Protein AF-A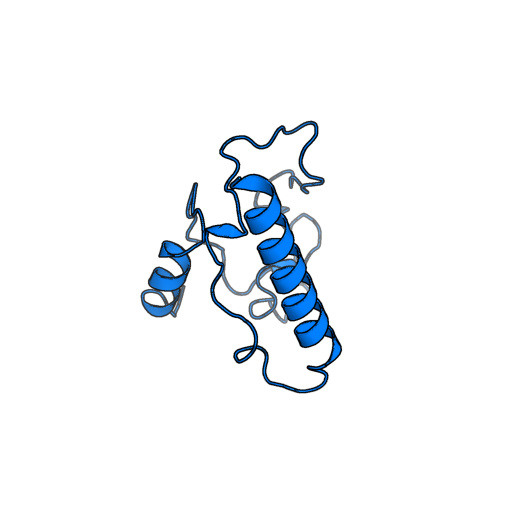0A0F8VC03-F1 (afdb_monomer)

Structure (mmCIF, N/CA/C/O backbone):
data_AF-A0A0F8VC03-F1
#
_entry.id   AF-A0A0F8VC03-F1
#
loop_
_atom_site.group_PDB
_atom_site.id
_atom_site.type_symbol
_atom_site.label_atom_id
_atom_site.label_alt_id
_atom_site.label_comp_id
_atom_site.label_asym_id
_atom_site.label_entity_id
_atom_site.label_seq_id
_atom_site.pdbx_PDB_ins_code
_atom_site.Cartn_x
_atom_site.Cartn_y
_atom_site.Cartn_z
_atom_site.occupancy
_atom_site.B_iso_or_equiv
_atom_site.auth_seq_id
_atom_site.auth_comp_id
_atom_site.auth_asym_id
_atom_site.auth_atom_id
_atom_site.pdbx_PDB_model_num
ATOM 1 N N . MET A 1 1 ? -21.496 17.565 31.685 1.00 51.84 1 MET A N 1
ATOM 2 C CA . MET A 1 1 ? -20.200 17.268 32.349 1.00 51.84 1 MET A CA 1
ATOM 3 C C . MET A 1 1 ? -19.278 16.286 31.583 1.00 51.84 1 MET A C 1
ATOM 5 O O . MET A 1 1 ? -18.378 15.725 32.186 1.00 51.84 1 MET A O 1
ATOM 9 N N . GLY A 1 2 ? -19.423 16.056 30.264 1.00 54.19 2 GLY A N 1
ATOM 10 C CA . GLY A 1 2 ? -18.716 14.943 29.581 1.00 54.19 2 GLY A CA 1
ATOM 11 C C . GLY A 1 2 ? -17.469 15.281 28.742 1.00 54.19 2 GLY A C 1
ATOM 12 O O . GLY A 1 2 ? -16.708 14.381 28.394 1.00 54.19 2 GLY A O 1
ATOM 13 N N . ALA A 1 3 ? -17.247 16.547 28.374 1.00 55.97 3 ALA A N 1
ATOM 14 C CA . ALA A 1 3 ? -16.196 16.919 27.416 1.00 55.97 3 ALA A CA 1
ATOM 15 C C . ALA A 1 3 ? -14.791 17.006 28.045 1.00 55.97 3 ALA A C 1
ATOM 17 O O . ALA A 1 3 ? -13.822 16.537 27.447 1.00 55.97 3 ALA A O 1
ATOM 18 N N . ALA A 1 4 ? -14.685 17.529 29.272 1.00 65.00 4 ALA A N 1
ATOM 19 C CA . ALA A 1 4 ? -13.414 17.670 29.989 1.00 65.00 4 ALA A CA 1
ATOM 20 C C . ALA A 1 4 ? -12.769 16.306 30.301 1.00 65.00 4 ALA A C 1
ATOM 22 O O . ALA A 1 4 ? -11.593 16.093 30.013 1.00 65.00 4 ALA A O 1
ATOM 23 N N . ALA A 1 5 ? -13.570 15.338 30.760 1.00 65.44 5 ALA A N 1
ATOM 24 C CA . ALA A 1 5 ? -13.110 13.979 31.047 1.00 65.44 5 ALA A CA 1
ATOM 25 C C . ALA A 1 5 ? -12.589 13.244 29.795 1.00 65.44 5 ALA A C 1
ATOM 27 O O . ALA A 1 5 ? -11.620 12.490 29.867 1.00 65.44 5 ALA A O 1
ATOM 28 N N . LYS A 1 6 ? -13.189 13.485 28.617 1.00 63.41 6 LYS A N 1
ATOM 29 C CA . LYS A 1 6 ? -12.718 12.905 27.345 1.00 63.41 6 LYS A CA 1
ATOM 30 C C . LYS A 1 6 ? -11.379 13.495 26.890 1.00 63.41 6 LYS A C 1
ATOM 32 O O . LYS A 1 6 ? -10.590 12.770 26.284 1.00 63.41 6 LYS A O 1
ATOM 37 N N . ARG A 1 7 ? -11.125 14.781 27.168 1.00 68.06 7 ARG A N 1
ATOM 38 C CA . ARG A 1 7 ? -9.873 15.470 26.817 1.00 68.06 7 ARG A CA 1
ATOM 39 C C . ARG A 1 7 ? -8.704 14.980 27.675 1.00 68.06 7 ARG A C 1
ATOM 41 O O . ARG A 1 7 ? -7.705 14.553 27.102 1.00 68.06 7 ARG A O 1
ATOM 48 N N . ALA A 1 8 ? -8.886 14.910 28.995 1.00 73.50 8 ALA A N 1
ATOM 49 C CA . ALA A 1 8 ? -7.877 14.397 29.929 1.00 73.50 8 ALA A CA 1
ATOM 50 C C . ALA A 1 8 ? -7.436 12.965 29.566 1.00 73.50 8 ALA A C 1
ATOM 52 O O . ALA A 1 8 ? -6.255 12.688 29.378 1.00 73.50 8 ALA A O 1
ATOM 53 N N . LYS A 1 9 ? -8.404 12.080 29.289 1.00 72.31 9 LYS A N 1
ATOM 54 C CA . LYS A 1 9 ? -8.148 10.680 28.904 1.00 72.31 9 LYS A CA 1
ATOM 55 C C . LYS A 1 9 ? -7.415 10.522 27.561 1.00 72.31 9 LYS A C 1
ATOM 57 O O . LYS A 1 9 ? -6.941 9.430 27.251 1.00 72.31 9 LYS A O 1
ATOM 62 N N . ARG A 1 10 ? -7.390 11.561 26.712 1.00 67.62 10 ARG A N 1
ATOM 63 C CA . ARG A 1 10 ? -6.655 11.589 25.432 1.00 67.62 10 ARG A CA 1
ATOM 64 C C . ARG A 1 10 ? -5.234 12.123 25.616 1.00 67.62 10 ARG A C 1
ATOM 66 O O . ARG A 1 10 ? -4.330 11.616 24.958 1.00 67.62 10 ARG A O 1
ATOM 73 N N . GLU A 1 11 ? -5.046 13.108 26.489 1.00 75.62 11 GLU A N 1
ATOM 74 C CA . GLU A 1 11 ? -3.721 13.603 26.890 1.00 75.62 11 GLU A CA 1
ATOM 75 C C . GLU A 1 11 ? -2.921 12.521 27.614 1.00 75.62 11 GLU A C 1
ATOM 77 O O . GLU A 1 11 ? -1.794 12.248 27.208 1.00 75.62 11 GLU A O 1
ATOM 82 N N . GLU A 1 12 ? -3.532 11.807 28.563 1.00 78.19 12 GLU A N 1
ATOM 83 C CA . GLU A 1 12 ? -2.894 10.674 29.250 1.00 78.19 12 GLU A CA 1
ATOM 84 C C . GLU A 1 12 ? -2.429 9.586 28.275 1.00 78.19 12 GLU A C 1
ATOM 86 O O . GLU A 1 12 ? -1.327 9.058 28.398 1.00 78.19 12 GLU A O 1
ATOM 91 N N . PHE A 1 13 ? -3.250 9.245 27.276 1.00 71.19 13 PHE A N 1
ATOM 92 C CA . PHE A 1 13 ? -2.859 8.261 26.267 1.00 71.19 13 PHE A CA 1
ATOM 93 C C . PHE A 1 13 ? -1.706 8.762 25.400 1.00 71.19 13 PHE A C 1
ATOM 95 O O . PHE A 1 13 ? -0.773 8.011 25.138 1.00 71.19 13 PHE A O 1
ATOM 102 N N . ARG A 1 14 ? -1.738 10.033 24.983 1.00 71.25 14 ARG A N 1
ATOM 103 C CA . ARG A 1 14 ? -0.664 10.628 24.180 1.00 71.25 14 ARG A CA 1
ATOM 104 C C . ARG A 1 14 ? 0.654 10.669 24.956 1.00 71.25 14 ARG A C 1
ATOM 106 O O . ARG A 1 14 ? 1.691 10.374 24.375 1.00 71.25 14 ARG A O 1
ATOM 113 N N . GLN A 1 15 ? 0.603 10.973 26.253 1.00 76.25 15 GLN A N 1
ATOM 114 C CA . GLN A 1 15 ? 1.763 10.925 27.145 1.00 76.25 15 GLN A CA 1
ATOM 115 C C . GLN A 1 15 ? 2.279 9.496 27.331 1.00 76.25 15 GLN A C 1
ATOM 117 O O . GLN A 1 15 ? 3.484 9.285 27.266 1.00 76.25 15 GLN A O 1
ATOM 122 N N . LYS A 1 16 ? 1.390 8.505 27.497 1.00 72.38 16 LYS A N 1
ATOM 123 C CA . LYS A 1 16 ? 1.782 7.088 27.570 1.00 72.38 16 LYS A CA 1
ATOM 124 C C . LYS A 1 16 ? 2.463 6.612 26.291 1.00 72.38 16 LYS A C 1
ATOM 126 O O . LYS A 1 16 ? 3.505 5.981 26.384 1.00 72.38 16 LYS A O 1
ATOM 131 N N . VAL A 1 17 ? 1.908 6.937 25.121 1.00 65.88 17 VAL A N 1
ATOM 132 C CA . VAL A 1 17 ? 2.522 6.592 23.830 1.00 65.88 17 VAL A CA 1
ATOM 133 C C . VAL A 1 17 ? 3.881 7.269 23.695 1.00 65.88 17 VAL A C 1
ATOM 135 O O . VAL A 1 17 ? 4.854 6.576 23.449 1.00 65.88 17 VAL A O 1
ATOM 138 N N . ALA A 1 18 ? 3.971 8.581 23.942 1.00 67.56 18 ALA A N 1
ATOM 139 C CA . ALA A 1 18 ? 5.240 9.304 23.870 1.00 67.56 18 ALA A CA 1
ATOM 140 C C . ALA A 1 18 ? 6.293 8.697 24.806 1.00 67.56 18 ALA A C 1
ATOM 142 O O . ALA A 1 18 ? 7.411 8.458 24.379 1.00 67.56 18 ALA A O 1
ATOM 143 N N . LYS A 1 19 ? 5.923 8.372 26.048 1.00 66.12 19 LYS A N 1
ATOM 144 C CA . LYS A 1 19 ? 6.827 7.760 27.027 1.00 66.12 19 LYS A CA 1
ATOM 145 C C . LYS A 1 19 ? 7.329 6.381 26.578 1.00 66.12 19 LYS A C 1
ATOM 147 O O . LYS A 1 19 ? 8.518 6.111 26.672 1.00 66.12 19 LYS A O 1
ATOM 152 N N . VAL A 1 20 ? 6.446 5.552 26.017 1.00 62.19 20 VAL A N 1
ATOM 153 C CA . VAL A 1 20 ? 6.804 4.236 25.461 1.00 62.19 20 VAL A CA 1
ATOM 154 C C . VAL A 1 20 ? 7.750 4.367 24.261 1.00 62.19 20 VAL A C 1
ATOM 156 O O . VAL A 1 20 ? 8.699 3.592 24.160 1.00 62.19 20 VAL A O 1
ATOM 159 N N . THR A 1 21 ? 7.546 5.358 23.389 1.00 56.53 21 THR A N 1
ATOM 160 C CA . THR A 1 21 ? 8.430 5.617 22.240 1.00 56.53 21 THR A CA 1
ATOM 161 C C . THR A 1 21 ? 9.818 6.106 22.667 1.00 56.53 21 THR A C 1
ATOM 163 O O . THR A 1 21 ? 10.797 5.772 22.010 1.00 56.53 21 THR A O 1
ATOM 166 N N . THR A 1 22 ? 9.923 6.875 23.757 1.00 55.50 22 THR A N 1
ATOM 167 C CA . THR A 1 22 ? 11.209 7.410 24.244 1.00 55.50 22 THR A CA 1
ATOM 168 C C . THR A 1 22 ? 12.001 6.409 25.096 1.00 55.50 22 THR A C 1
ATOM 170 O O . THR A 1 22 ? 13.223 6.489 25.135 1.00 55.50 22 THR A O 1
ATOM 173 N N . GLU A 1 23 ? 11.332 5.477 25.786 1.00 53.69 23 GLU A N 1
ATOM 174 C CA . GLU A 1 23 ? 11.974 4.524 26.714 1.00 53.69 23 GLU A CA 1
ATOM 175 C C . GLU A 1 23 ? 12.328 3.167 26.065 1.00 53.69 23 GLU A C 1
ATOM 177 O O . GLU A 1 23 ? 13.149 2.427 26.603 1.00 53.69 23 GLU A O 1
ATOM 182 N N . SER A 1 24 ? 11.771 2.839 24.892 1.00 49.53 24 SER A N 1
ATOM 183 C CA . SER A 1 24 ? 12.013 1.560 24.197 1.00 49.53 24 SER A CA 1
ATOM 184 C C . SER A 1 24 ? 13.190 1.660 23.217 1.00 49.53 24 SER A C 1
ATOM 186 O O . SER A 1 24 ? 13.010 1.569 22.005 1.00 49.53 24 SER A O 1
ATOM 188 N N . GLY A 1 25 ? 14.395 1.888 23.743 1.00 48.09 25 GLY A N 1
ATOM 189 C CA . GLY A 1 25 ? 15.630 1.949 22.950 1.00 48.09 25 GLY A CA 1
ATOM 190 C C . GLY A 1 25 ? 16.054 0.612 22.331 1.00 48.09 25 GLY A C 1
ATOM 191 O O . GLY A 1 25 ? 16.690 0.613 21.288 1.00 48.09 25 GLY A O 1
ATOM 192 N N . GLU A 1 26 ? 15.669 -0.528 22.904 1.00 44.84 26 GLU A N 1
ATOM 193 C CA . GLU A 1 26 ? 16.054 -1.862 22.422 1.00 44.84 26 GLU A CA 1
ATOM 194 C C . GLU A 1 26 ? 14.950 -2.870 22.778 1.00 44.84 26 GLU A C 1
ATOM 196 O O . GLU A 1 26 ? 14.823 -3.319 23.914 1.00 44.84 26 GLU A O 1
ATOM 201 N N . GLY A 1 27 ? 14.092 -3.204 21.815 1.00 38.06 27 GLY A N 1
ATOM 202 C CA . GLY A 1 27 ? 13.011 -4.169 22.007 1.00 38.06 27 GLY A CA 1
ATOM 203 C C . GLY A 1 27 ? 12.324 -4.464 20.684 1.00 38.06 27 GLY A C 1
ATOM 204 O O . GLY A 1 27 ? 11.918 -3.550 19.973 1.00 38.06 27 GLY A O 1
ATOM 205 N N . SER A 1 28 ? 12.243 -5.742 20.326 1.00 39.19 28 SER A N 1
ATOM 206 C CA . SER A 1 28 ? 11.697 -6.249 19.066 1.00 39.19 28 SER A CA 1
ATOM 207 C C . SER A 1 28 ? 10.389 -5.538 18.662 1.00 39.19 28 SER A C 1
ATOM 209 O O . SER A 1 28 ? 9.468 -5.450 19.474 1.00 39.19 28 SER A O 1
ATOM 211 N N . PRO A 1 29 ? 10.250 -5.073 17.403 1.00 45.19 29 PRO A N 1
ATOM 212 C CA . PRO A 1 29 ? 9.187 -4.147 16.982 1.00 45.19 29 PRO A CA 1
ATOM 213 C C . PRO A 1 29 ? 7.755 -4.689 17.149 1.00 45.19 29 PRO A C 1
ATOM 215 O O . PRO A 1 29 ? 6.791 -3.930 17.093 1.00 45.19 29 PRO A O 1
ATOM 218 N N . ALA A 1 30 ? 7.599 -5.992 17.392 1.00 46.53 30 ALA A N 1
ATOM 219 C CA . ALA A 1 30 ? 6.313 -6.645 17.599 1.00 46.53 30 ALA A CA 1
ATOM 220 C C . ALA A 1 30 ? 5.690 -6.400 18.989 1.00 46.53 30 ALA A C 1
ATOM 222 O O . ALA A 1 30 ? 4.472 -6.493 19.120 1.00 46.53 30 ALA A O 1
ATOM 223 N N . THR A 1 31 ? 6.471 -6.088 20.032 1.00 44.53 31 THR A N 1
ATOM 224 C CA . THR A 1 31 ? 5.939 -6.001 21.412 1.00 44.53 31 THR A CA 1
ATOM 225 C C . THR A 1 31 ? 5.298 -4.651 21.747 1.00 44.53 31 THR A C 1
ATOM 227 O O . THR A 1 31 ? 4.515 -4.566 22.694 1.00 44.53 31 THR A O 1
ATOM 230 N N . VAL A 1 32 ? 5.560 -3.605 20.954 1.00 50.41 32 VAL A N 1
ATOM 231 C CA . VAL A 1 32 ? 5.075 -2.234 21.212 1.00 50.41 32 VAL A CA 1
ATOM 232 C C . VAL A 1 32 ? 3.962 -1.793 20.246 1.00 50.41 32 VAL A C 1
ATOM 234 O O . VAL A 1 32 ? 3.213 -0.858 20.542 1.00 50.41 32 VAL A O 1
ATOM 237 N N . LEU A 1 33 ? 3.775 -2.486 19.120 1.00 51.62 33 LEU A N 1
ATOM 238 C CA . LEU A 1 33 ? 2.715 -2.183 18.155 1.00 51.62 33 LEU A CA 1
ATOM 239 C C . LEU A 1 33 ? 1.361 -2.721 18.644 1.00 51.62 33 LEU A C 1
ATOM 241 O O . LEU A 1 33 ? 0.870 -3.756 18.200 1.00 51.62 33 LEU A O 1
ATOM 245 N N . GLN A 1 34 ? 0.735 -2.004 19.582 1.00 62.06 34 GLN A N 1
ATOM 246 C CA . GLN A 1 34 ? -0.664 -2.255 19.933 1.00 62.06 34 GLN A CA 1
ATOM 247 C C . GLN A 1 34 ? -1.569 -2.005 18.723 1.00 62.06 34 GLN A C 1
ATOM 249 O O . GLN A 1 34 ? -1.365 -1.060 17.958 1.00 62.06 34 GLN A O 1
ATOM 254 N N . LEU A 1 35 ? -2.615 -2.824 18.595 1.00 63.47 35 LEU A N 1
ATOM 255 C CA . LEU A 1 35 ? -3.606 -2.684 17.531 1.00 63.47 35 LEU A CA 1
ATOM 256 C C . LEU A 1 35 ? -4.202 -1.260 17.513 1.00 63.47 35 LEU A C 1
ATOM 258 O O . LEU A 1 35 ? -4.513 -0.708 18.579 1.00 63.47 35 LEU A O 1
ATOM 262 N N . PRO A 1 36 ? -4.414 -0.668 16.322 1.00 64.69 36 PRO A N 1
ATOM 263 C CA . PRO A 1 36 ? -5.029 0.645 16.185 1.00 64.69 36 PRO A CA 1
ATOM 264 C C . PRO A 1 36 ? -6.370 0.719 16.926 1.00 64.69 36 PRO A C 1
ATOM 266 O O . PRO A 1 36 ? -7.310 -0.023 16.643 1.00 64.69 36 PRO A O 1
ATOM 269 N N . GLN A 1 37 ? -6.492 1.635 17.888 1.00 69.44 37 GLN A N 1
ATOM 270 C CA . GLN A 1 37 ? -7.736 1.789 18.639 1.00 69.44 37 GLN A CA 1
ATOM 271 C C . GLN A 1 37 ? -8.678 2.771 17.936 1.00 69.44 37 GLN A C 1
ATOM 273 O O . GLN A 1 37 ? -8.371 3.960 17.798 1.00 69.44 37 GLN A O 1
ATOM 278 N N . LYS A 1 38 ? -9.894 2.308 17.619 1.00 68.25 38 LYS A N 1
ATOM 279 C CA . LYS A 1 38 ? -10.975 3.086 16.978 1.00 68.25 38 LYS A CA 1
ATOM 280 C C . LYS A 1 38 ? -11.228 4.463 17.609 1.00 68.25 38 LYS A C 1
ATOM 282 O O . LYS A 1 38 ? -11.603 5.406 16.924 1.00 68.25 38 LYS A O 1
ATOM 287 N N . ARG A 1 39 ? -11.015 4.614 18.922 1.00 72.25 39 ARG A N 1
ATOM 288 C CA . ARG A 1 39 ? -11.226 5.887 19.637 1.00 72.25 39 ARG A CA 1
ATOM 289 C C . ARG A 1 39 ? -10.216 6.985 19.287 1.00 72.25 39 ARG A C 1
ATOM 291 O O . ARG A 1 39 ? -10.520 8.158 19.505 1.00 72.25 39 ARG A O 1
ATOM 298 N N . TYR A 1 40 ? -9.025 6.624 18.810 1.00 67.38 40 TYR A N 1
ATOM 299 C CA . TYR A 1 40 ? -7.963 7.584 18.490 1.00 67.38 40 TYR A CA 1
ATOM 300 C C . TYR A 1 40 ? -7.871 7.905 17.008 1.00 67.38 40 TYR A C 1
ATOM 302 O O . TYR A 1 40 ? -7.214 8.878 16.647 1.00 67.38 40 TYR A O 1
ATOM 310 N N . TYR A 1 41 ? -8.562 7.138 16.175 1.00 67.75 41 TYR A N 1
ATOM 311 C CA . TYR A 1 41 ? -8.397 7.191 14.740 1.00 67.75 41 TYR A CA 1
ATOM 312 C C . TYR A 1 41 ? -9.773 7.396 14.105 1.00 67.75 41 TYR A C 1
ATOM 314 O O . TYR A 1 41 ? -10.675 6.572 14.237 1.00 67.75 41 TYR A O 1
ATOM 322 N N . ARG A 1 42 ? -9.976 8.568 13.498 1.00 66.94 42 ARG A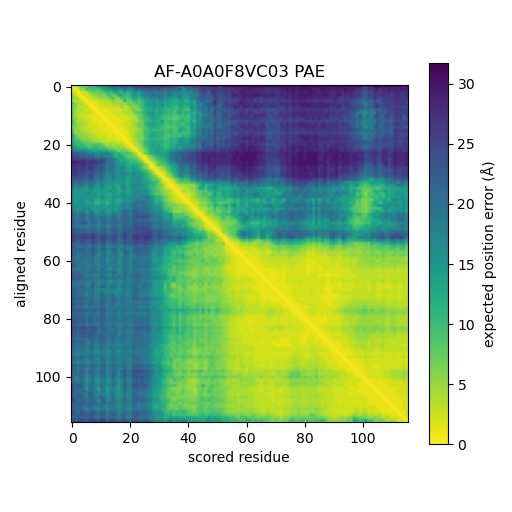 N 1
ATOM 323 C CA . ARG A 1 42 ? -11.214 8.898 12.785 1.00 66.94 42 ARG A CA 1
ATOM 324 C C . ARG A 1 42 ? -10.963 8.696 11.308 1.00 66.94 42 ARG A C 1
ATOM 326 O O . ARG A 1 42 ? -10.177 9.430 10.722 1.00 66.94 42 ARG A O 1
ATOM 333 N N . GLN A 1 43 ? -11.655 7.730 10.726 1.00 63.41 43 GLN A N 1
ATOM 334 C CA . GLN A 1 43 ? -11.691 7.591 9.279 1.00 63.41 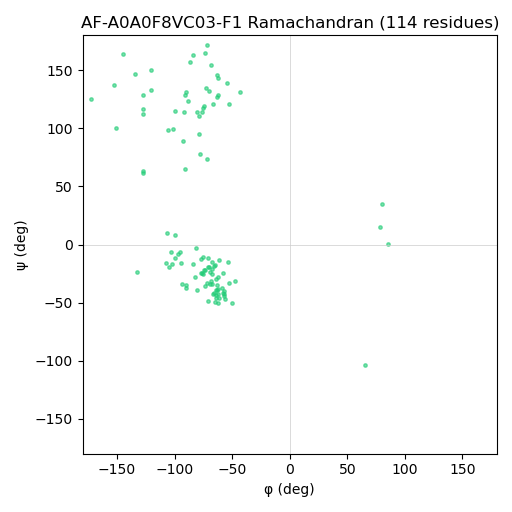43 GLN A CA 1
ATOM 335 C C . GLN A 1 43 ? -12.425 8.808 8.714 1.00 63.41 43 GLN A C 1
ATOM 337 O O . GLN A 1 43 ? -13.562 9.095 9.101 1.00 63.41 43 GLN A O 1
ATOM 342 N N . ARG A 1 44 ? -11.742 9.570 7.862 1.00 67.31 44 ARG A N 1
ATOM 343 C CA . ARG A 1 44 ? -12.343 10.660 7.094 1.00 67.31 44 ARG A CA 1
ATOM 344 C C . ARG A 1 44 ? -12.782 10.045 5.774 1.00 67.31 44 ARG A C 1
ATOM 346 O O . ARG A 1 44 ? -11.946 9.593 5.008 1.00 67.31 44 ARG A O 1
ATOM 353 N N . ALA A 1 45 ? -14.089 9.993 5.535 1.00 61.22 45 ALA A N 1
ATOM 354 C CA . ALA A 1 45 ? -14.633 9.485 4.272 1.00 61.22 45 ALA A CA 1
ATOM 355 C C . ALA A 1 45 ? -14.296 10.398 3.076 1.00 61.22 45 ALA A C 1
ATOM 357 O O . ALA A 1 45 ? -14.442 10.008 1.927 1.00 61.22 45 ALA A O 1
ATOM 358 N N . HIS A 1 46 ? -13.865 11.623 3.363 1.00 65.94 46 HIS A N 1
ATOM 359 C CA . HIS A 1 46 ? -13.491 12.644 2.405 1.00 65.94 46 HIS A CA 1
ATOM 360 C C . HIS A 1 46 ? -12.090 13.135 2.767 1.00 65.94 46 HIS A C 1
ATOM 362 O O . HIS A 1 46 ? -11.879 13.683 3.851 1.00 65.94 46 HIS A O 1
ATOM 368 N N . ALA A 1 47 ? -11.141 12.922 1.862 1.00 68.25 47 ALA A N 1
ATOM 369 C CA . ALA A 1 47 ? -9.923 13.712 1.812 1.00 68.25 47 ALA A CA 1
ATOM 370 C C . ALA A 1 47 ? -10.203 14.877 0.866 1.00 68.25 47 ALA A C 1
ATOM 372 O O . ALA A 1 47 ? -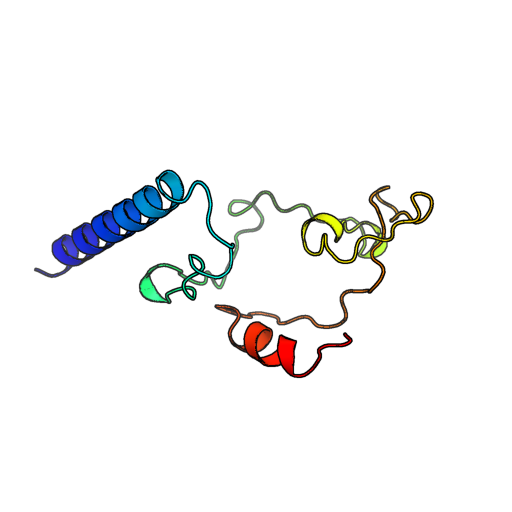10.690 14.655 -0.242 1.00 68.25 47 ALA A O 1
ATOM 373 N N . ASN A 1 48 ? -9.942 16.110 1.296 1.00 71.62 48 ASN A N 1
ATOM 374 C CA . ASN A 1 48 ? -9.935 17.225 0.359 1.00 71.62 48 ASN A CA 1
ATOM 375 C C . ASN A 1 48 ? -8.626 17.166 -0.447 1.00 71.62 48 ASN A C 1
ATOM 377 O O . ASN A 1 48 ? -7.566 17.396 0.146 1.00 71.62 48 ASN A O 1
ATOM 381 N N . PRO A 1 49 ? -8.664 16.915 -1.768 1.00 66.69 49 PRO A N 1
ATOM 382 C CA . PRO A 1 49 ? -7.455 16.807 -2.585 1.00 66.69 49 PRO A CA 1
ATOM 383 C C . PRO A 1 49 ? -6.583 18.070 -2.539 1.00 66.69 49 PRO A C 1
ATOM 385 O O . PRO A 1 49 ? -5.379 17.989 -2.750 1.00 66.69 49 PRO A O 1
ATOM 388 N N . PHE A 1 50 ? -7.184 19.226 -2.229 1.00 64.56 50 PHE A N 1
ATOM 389 C CA . PHE A 1 50 ? -6.518 20.529 -2.205 1.00 64.56 50 PHE A CA 1
ATOM 390 C C . PHE A 1 50 ? -6.058 20.989 -0.818 1.00 64.56 50 PHE A C 1
ATOM 392 O O . PHE A 1 50 ? -5.395 22.019 -0.726 1.00 64.56 50 PHE A O 1
ATOM 399 N N . SER A 1 51 ? -6.423 20.294 0.265 1.00 69.69 51 SER A N 1
ATOM 400 C CA . SER A 1 51 ? -6.040 20.733 1.618 1.00 69.69 51 SER A CA 1
ATOM 401 C C . SER A 1 51 ? -5.475 19.649 2.510 1.00 69.69 51 SER A C 1
ATOM 403 O O . SER A 1 51 ? -4.795 19.991 3.474 1.00 69.69 51 SER A O 1
ATOM 405 N N . ASP A 1 52 ? -5.785 18.375 2.262 1.00 61.34 52 ASP A N 1
ATOM 406 C CA . ASP A 1 52 ? -5.607 17.394 3.324 1.00 61.34 52 ASP A CA 1
ATOM 407 C C . ASP A 1 52 ? -4.261 16.673 3.314 1.00 61.34 52 ASP A C 1
ATOM 409 O O . ASP A 1 52 ? -3.750 16.460 4.406 1.00 61.34 52 ASP A O 1
ATOM 413 N N . HIS A 1 53 ? -3.594 16.372 2.194 1.00 64.50 53 HIS A N 1
ATOM 414 C CA . HIS A 1 53 ? -2.331 15.619 2.264 1.00 64.50 53 HIS A CA 1
ATOM 415 C C . HIS A 1 53 ? -1.384 15.913 1.084 1.00 64.50 53 HIS A C 1
ATOM 417 O O . HIS A 1 53 ? -1.820 15.951 -0.064 1.00 64.50 53 HIS A O 1
ATOM 423 N N . LEU A 1 54 ? -0.083 16.074 1.370 1.00 69.81 54 LEU A N 1
ATOM 424 C CA . LEU A 1 54 ? 1.017 16.026 0.390 1.00 69.81 54 LEU A CA 1
ATOM 425 C C . LEU A 1 54 ? 1.196 14.570 -0.062 1.00 69.81 54 LEU A C 1
ATOM 427 O O . LEU A 1 54 ? 2.081 13.868 0.418 1.00 69.81 54 LEU A O 1
ATOM 431 N N . LEU A 1 55 ? 0.270 14.085 -0.885 1.00 73.25 55 LEU A N 1
ATOM 432 C CA . LEU A 1 55 ? 0.357 12.754 -1.473 1.00 73.25 55 LEU A CA 1
ATOM 433 C C . LEU A 1 55 ? 1.091 12.858 -2.803 1.00 73.25 55 LEU A C 1
ATOM 435 O O . LEU A 1 55 ? 0.741 13.687 -3.643 1.00 73.25 55 LEU A O 1
ATOM 439 N N . ASP A 1 56 ? 2.078 11.991 -2.992 1.00 77.62 56 ASP A N 1
ATOM 440 C CA . ASP A 1 56 ? 2.709 11.811 -4.289 1.00 77.62 56 ASP A CA 1
ATOM 441 C C . ASP A 1 56 ? 1.766 11.005 -5.183 1.00 77.62 56 ASP A C 1
ATOM 443 O O . ASP A 1 56 ? 1.422 9.857 -4.894 1.00 77.62 56 ASP A O 1
ATOM 447 N N . TYR A 1 57 ? 1.328 11.628 -6.274 1.00 84.38 57 TYR A N 1
ATOM 448 C CA . TYR A 1 57 ? 0.497 10.989 -7.287 1.00 84.38 57 TYR A CA 1
ATOM 449 C C . TYR A 1 57 ? 1.387 10.617 -8.476 1.00 84.38 57 TYR A C 1
ATOM 451 O O . TYR A 1 57 ? 1.715 11.491 -9.285 1.00 84.38 57 TYR A O 1
ATOM 459 N N . PRO A 1 58 ? 1.822 9.351 -8.602 1.00 90.62 58 PRO A N 1
ATOM 460 C CA . PRO A 1 58 ? 2.640 8.944 -9.736 1.00 90.62 58 PRO A CA 1
ATOM 461 C C . PRO A 1 58 ? 1.849 9.098 -11.042 1.00 90.62 58 PRO A C 1
ATOM 463 O O . PRO A 1 58 ? 0.644 8.855 -11.084 1.00 90.62 58 PRO A O 1
ATOM 466 N N . LEU A 1 59 ? 2.541 9.455 -12.129 1.00 92.38 59 LEU A N 1
ATOM 467 C CA . LEU A 1 59 ? 1.925 9.659 -13.450 1.00 92.38 59 LEU A CA 1
ATOM 468 C C . LEU A 1 59 ? 1.176 8.420 -13.947 1.00 92.38 59 LEU A C 1
ATOM 470 O O . LEU A 1 59 ? 0.113 8.515 -14.555 1.00 92.38 59 LEU A O 1
ATOM 474 N N . THR A 1 60 ? 1.762 7.249 -13.709 1.00 93.12 60 THR A N 1
ATOM 475 C CA . THR A 1 60 ? 1.173 5.950 -14.025 1.00 93.12 60 THR A CA 1
ATOM 476 C C . THR A 1 60 ? 1.569 4.945 -12.947 1.00 93.12 60 THR A C 1
ATOM 478 O O . THR A 1 60 ? 2.555 5.174 -12.239 1.00 93.12 60 THR A O 1
ATOM 481 N N . PRO A 1 61 ? 0.887 3.790 -12.849 1.00 90.12 61 PRO A N 1
ATOM 482 C CA . PRO A 1 61 ? 1.283 2.732 -11.920 1.00 90.12 61 PRO A CA 1
ATOM 483 C C . PRO A 1 61 ? 2.759 2.318 -12.053 1.00 90.12 61 PRO A C 1
ATOM 485 O O . PRO A 1 61 ? 3.416 2.043 -11.056 1.00 90.12 61 PRO A O 1
ATOM 488 N N . ALA A 1 62 ? 3.319 2.364 -13.266 1.00 91.94 62 ALA A N 1
ATOM 489 C CA . ALA A 1 62 ? 4.721 2.031 -13.528 1.00 91.94 62 ALA A CA 1
ATOM 490 C C . ALA A 1 62 ? 5.738 3.068 -12.995 1.00 91.94 62 ALA A C 1
ATOM 492 O O . ALA A 1 62 ? 6.937 2.784 -12.981 1.00 91.94 62 ALA A O 1
ATOM 493 N N . HIS A 1 63 ? 5.284 4.254 -12.571 1.00 95.25 63 HIS A N 1
ATOM 494 C CA . HIS A 1 63 ? 6.101 5.278 -11.906 1.00 95.25 63 HIS A CA 1
ATOM 495 C C . HIS A 1 63 ? 6.011 5.211 -10.373 1.00 95.25 63 HIS A C 1
ATOM 497 O O . HIS A 1 63 ? 6.720 5.957 -9.698 1.00 95.25 63 HIS A O 1
ATOM 503 N N . MET A 1 64 ? 5.146 4.360 -9.813 1.00 93.19 64 MET A N 1
ATOM 504 C CA . MET A 1 64 ? 4.968 4.266 -8.366 1.00 93.19 64 MET A CA 1
ATOM 505 C C . MET A 1 64 ? 6.194 3.640 -7.696 1.00 93.19 64 MET A C 1
ATOM 507 O O . MET A 1 64 ? 6.672 2.587 -8.123 1.00 93.19 64 MET A O 1
ATOM 511 N N . ASP A 1 65 ? 6.676 4.266 -6.621 1.00 94.19 65 ASP A N 1
ATOM 512 C CA . ASP A 1 65 ? 7.749 3.713 -5.799 1.00 94.19 65 ASP A CA 1
ATOM 513 C C . ASP A 1 65 ? 7.198 2.904 -4.620 1.00 94.19 65 ASP A C 1
ATOM 515 O O . ASP A 1 65 ? 7.003 3.409 -3.514 1.00 94.19 65 ASP A O 1
ATOM 519 N N . TRP A 1 66 ? 6.975 1.612 -4.852 1.00 94.06 66 TRP A N 1
ATOM 520 C CA . TRP A 1 66 ? 6.502 0.693 -3.816 1.00 94.06 66 TRP A CA 1
ATOM 521 C C . TRP A 1 66 ? 7.580 0.289 -2.796 1.00 94.06 66 TRP A C 1
ATOM 523 O O . TRP A 1 66 ? 7.244 -0.295 -1.763 1.00 94.06 66 TRP A O 1
ATOM 533 N N . SER A 1 67 ? 8.861 0.604 -3.041 1.00 93.94 67 SER A N 1
ATOM 534 C CA . SER A 1 67 ? 9.981 0.194 -2.176 1.00 93.94 67 SER A CA 1
ATOM 535 C C . SER A 1 67 ? 9.912 0.800 -0.774 1.00 93.94 67 SER A C 1
ATOM 537 O O . SER A 1 67 ? 10.313 0.167 0.201 1.00 93.94 67 SER A O 1
ATOM 539 N N . THR A 1 68 ? 9.321 1.988 -0.663 1.00 91.25 68 THR A N 1
ATOM 540 C CA . THR A 1 68 ? 9.080 2.680 0.607 1.00 91.25 68 THR A CA 1
ATOM 541 C C . THR A 1 68 ? 8.033 1.975 1.473 1.00 91.25 68 THR A C 1
ATOM 543 O O . THR A 1 68 ? 8.129 1.999 2.700 1.00 91.25 68 THR A O 1
ATOM 546 N N . HIS A 1 69 ? 7.051 1.317 0.850 1.00 91.69 69 HIS A N 1
ATOM 547 C CA . HIS A 1 69 ? 5.956 0.628 1.534 1.00 91.69 69 HIS A CA 1
ATOM 548 C C . HIS A 1 69 ? 6.282 -0.839 1.837 1.00 91.69 69 HIS A C 1
ATOM 550 O O . HIS A 1 69 ? 5.888 -1.351 2.885 1.00 91.69 69 HIS A O 1
ATOM 556 N N . PHE A 1 70 ? 7.027 -1.506 0.950 1.00 94.38 70 PHE A N 1
ATOM 557 C CA . PHE A 1 70 ? 7.348 -2.934 1.043 1.00 94.38 70 PHE A CA 1
ATOM 558 C C . PHE A 1 70 ? 8.865 -3.193 0.948 1.00 94.38 70 PHE A C 1
ATOM 560 O O . PHE A 1 70 ? 9.323 -3.902 0.047 1.00 94.38 70 PHE A O 1
ATOM 567 N N . PRO A 1 71 ? 9.676 -2.663 1.886 1.00 95.38 71 PRO A N 1
ATOM 568 C CA . PRO A 1 71 ? 11.139 -2.696 1.792 1.00 95.38 71 PRO A CA 1
ATOM 569 C C . PRO A 1 71 ? 11.726 -4.116 1.783 1.00 95.38 71 PRO A C 1
ATOM 571 O O . PRO A 1 71 ? 12.768 -4.353 1.179 1.00 95.38 71 PRO A O 1
ATOM 574 N N . ALA A 1 72 ? 11.043 -5.081 2.406 1.00 94.38 72 ALA A N 1
ATOM 575 C CA . ALA A 1 72 ? 11.469 -6.482 2.439 1.00 94.38 72 ALA A CA 1
ATOM 576 C C . ALA A 1 72 ? 11.446 -7.169 1.061 1.00 94.38 72 ALA A C 1
ATOM 578 O O . ALA A 1 72 ? 12.086 -8.202 0.884 1.00 94.38 72 ALA A O 1
ATOM 579 N N . PHE A 1 73 ? 10.722 -6.605 0.092 1.00 95.31 73 PHE A N 1
ATOM 580 C CA . PHE A 1 73 ? 10.559 -7.177 -1.242 1.00 95.31 73 PHE A CA 1
ATOM 581 C C . PHE A 1 73 ? 11.347 -6.423 -2.307 1.00 95.31 73 PHE A C 1
ATOM 583 O O . PHE A 1 73 ? 11.145 -6.679 -3.486 1.00 95.31 73 PHE A O 1
ATOM 590 N N . VAL A 1 74 ? 12.228 -5.488 -1.950 1.00 96.69 74 VAL A N 1
ATOM 591 C CA . VAL A 1 74 ? 13.018 -4.755 -2.948 1.00 96.69 74 VAL A CA 1
ATOM 592 C C . VAL A 1 74 ? 13.918 -5.726 -3.711 1.00 96.69 74 VAL A C 1
ATOM 594 O O . VAL A 1 74 ? 14.658 -6.508 -3.115 1.00 96.69 74 VAL A O 1
ATOM 597 N N . ASN A 1 75 ? 13.860 -5.678 -5.042 1.00 96.56 75 ASN A N 1
ATOM 598 C CA . ASN A 1 75 ? 14.677 -6.534 -5.893 1.00 96.56 75 ASN A CA 1
ATOM 599 C C . ASN A 1 75 ? 16.159 -6.208 -5.661 1.00 96.56 75 ASN A C 1
ATOM 601 O O . ASN A 1 75 ? 16.499 -5.034 -5.785 1.00 96.56 75 ASN A O 1
ATOM 605 N N . PRO A 1 76 ? 17.042 -7.180 -5.349 1.00 95.69 76 PRO A N 1
ATOM 606 C CA . PRO A 1 76 ? 18.460 -6.937 -5.073 1.00 95.69 76 PRO A CA 1
ATOM 607 C C . PRO A 1 76 ? 19.268 -6.523 -6.311 1.00 95.69 76 PRO A C 1
ATOM 609 O O . PRO A 1 76 ? 20.301 -5.866 -6.158 1.00 95.69 76 PRO A O 1
ATOM 612 N N . ASP A 1 77 ? 18.772 -6.787 -7.521 1.00 96.06 77 ASP A N 1
ATOM 613 C CA . ASP A 1 77 ? 19.352 -6.286 -8.768 1.00 96.06 77 ASP A CA 1
ATOM 614 C C . ASP A 1 77 ? 19.045 -4.787 -8.949 1.00 96.06 77 ASP A C 1
ATOM 616 O O . ASP A 1 77 ? 17.889 -4.356 -8.988 1.00 96.06 77 ASP A O 1
ATOM 620 N N . SER A 1 78 ? 20.096 -3.966 -9.016 1.00 93.19 78 SER A N 1
ATOM 621 C CA . SER A 1 78 ? 19.996 -2.505 -9.127 1.00 93.19 78 SER A CA 1
ATOM 622 C C . SER A 1 78 ? 19.632 -2.012 -10.521 1.00 93.19 78 SER A C 1
ATOM 624 O O . SER A 1 78 ? 19.261 -0.842 -10.671 1.00 93.19 78 SER A O 1
ATOM 626 N N . THR A 1 79 ? 19.690 -2.891 -11.520 1.00 96.06 79 THR A N 1
ATOM 627 C CA . THR A 1 79 ? 19.263 -2.591 -12.889 1.00 96.06 79 THR A CA 1
ATOM 628 C C . THR A 1 79 ? 17.739 -2.608 -13.029 1.00 96.06 79 THR A C 1
ATOM 630 O O . THR A 1 79 ? 17.190 -1.906 -13.879 1.00 96.06 79 THR A O 1
ATOM 633 N N . GLN A 1 80 ? 17.038 -3.333 -12.148 1.00 95.88 80 GLN A N 1
ATOM 634 C CA . GLN A 1 80 ? 15.581 -3.439 -12.151 1.00 95.88 80 GLN A CA 1
ATOM 635 C C . GLN A 1 80 ? 14.946 -2.199 -11.515 1.00 95.88 80 GLN A C 1
ATOM 637 O O . GLN A 1 80 ? 14.787 -2.101 -10.293 1.00 95.88 80 GLN A O 1
ATOM 642 N N . LYS A 1 81 ? 14.575 -1.238 -12.366 1.00 96.00 81 LYS A N 1
ATOM 643 C CA . LYS A 1 81 ? 14.004 0.048 -11.954 1.00 96.00 81 LYS A CA 1
ATOM 644 C C . LYS A 1 81 ? 12.610 0.295 -12.522 1.00 96.00 81 LYS A C 1
ATOM 646 O O . LYS A 1 81 ? 12.257 -0.213 -13.588 1.00 96.00 81 LYS A O 1
ATOM 651 N N . THR A 1 82 ? 11.812 1.051 -11.780 1.00 94.25 82 THR A N 1
ATOM 652 C CA . THR A 1 82 ? 10.530 1.617 -12.217 1.00 94.25 82 THR A CA 1
ATOM 653 C C . THR A 1 82 ? 10.776 2.752 -13.217 1.00 94.25 82 THR A C 1
ATOM 655 O O . THR A 1 82 ? 11.915 3.188 -13.410 1.00 94.25 82 THR A O 1
ATOM 658 N N . LEU A 1 83 ? 9.720 3.271 -13.852 1.00 94.69 83 LEU A N 1
ATOM 659 C CA . LEU A 1 83 ? 9.859 4.408 -14.772 1.00 94.69 83 LEU A CA 1
ATOM 660 C C . LEU A 1 83 ? 10.253 5.711 -14.060 1.00 94.69 83 LEU A C 1
ATOM 662 O O . LEU A 1 83 ? 10.820 6.598 -14.688 1.00 94.69 83 LEU A O 1
ATOM 666 N N . SER A 1 84 ? 10.013 5.814 -12.750 1.00 92.31 84 SER A N 1
ATOM 667 C CA . SER A 1 84 ? 10.501 6.921 -11.917 1.00 92.31 84 SER A CA 1
ATOM 668 C C . SER A 1 84 ? 11.960 6.747 -11.473 1.00 92.31 84 SER A C 1
ATOM 670 O O . SER A 1 84 ? 12.520 7.638 -10.840 1.00 92.31 84 SER A O 1
ATOM 672 N N . GLY A 1 85 ? 12.599 5.620 -11.812 1.00 93.94 85 GLY A N 1
ATOM 673 C CA . GLY A 1 85 ? 13.988 5.320 -11.464 1.00 93.94 85 GLY A CA 1
ATOM 674 C C . GLY A 1 85 ? 14.178 4.687 -10.082 1.00 93.94 85 GLY A C 1
ATOM 675 O O . GLY A 1 85 ? 15.319 4.383 -9.717 1.00 93.94 85 GLY A O 1
ATOM 676 N N . SER A 1 86 ? 13.095 4.450 -9.334 1.00 93.75 86 SER A N 1
ATOM 677 C CA . SER A 1 86 ? 13.138 3.724 -8.063 1.00 93.75 86 SER A CA 1
ATOM 678 C C . SER A 1 86 ? 13.339 2.221 -8.280 1.00 93.75 86 SER A C 1
ATOM 680 O O . SER A 1 86 ? 13.208 1.710 -9.394 1.00 93.75 86 SER A O 1
ATOM 682 N N . ARG A 1 87 ? 13.708 1.485 -7.228 1.00 95.62 87 ARG A N 1
ATOM 683 C CA . ARG A 1 87 ? 13.932 0.034 -7.322 1.00 95.62 87 ARG A CA 1
ATOM 684 C C . ARG A 1 87 ? 12.604 -0.702 -7.468 1.00 95.62 87 ARG A C 1
ATOM 686 O O . ARG A 1 87 ? 11.668 -0.439 -6.719 1.00 95.62 87 ARG A O 1
ATOM 693 N N . LYS A 1 88 ? 12.539 -1.659 -8.398 1.00 95.81 88 LYS A N 1
ATOM 694 C CA . LYS A 1 88 ? 11.398 -2.578 -8.491 1.00 95.81 88 LYS A CA 1
ATOM 695 C C . LYS A 1 88 ? 11.361 -3.528 -7.297 1.00 95.81 88 LYS A C 1
ATOM 697 O O . LYS A 1 88 ? 12.392 -3.833 -6.695 1.00 95.81 88 LYS A O 1
ATOM 702 N N . LEU A 1 89 ? 10.168 -4.019 -6.991 1.00 95.81 89 LEU A N 1
ATOM 703 C CA . LEU A 1 89 ? 9.978 -5.110 -6.047 1.00 95.81 89 LEU A CA 1
ATOM 704 C C . LEU A 1 89 ? 10.165 -6.473 -6.738 1.00 95.81 89 LEU A C 1
ATOM 706 O O . LEU A 1 89 ? 10.156 -6.578 -7.963 1.00 95.81 89 LEU A O 1
ATOM 710 N N . LEU A 1 90 ? 10.359 -7.514 -5.932 1.00 95.44 90 LEU A N 1
ATOM 711 C CA . LEU A 1 90 ? 10.339 -8.928 -6.311 1.00 95.44 90 LEU A CA 1
ATOM 712 C C . LEU A 1 90 ? 8.914 -9.436 -6.558 1.00 95.44 90 LEU A C 1
ATOM 714 O O . LEU A 1 90 ? 8.744 -10.457 -7.217 1.00 95.44 90 LEU A O 1
ATOM 718 N N . LYS A 1 91 ? 7.919 -8.744 -5.997 1.00 93.12 91 LYS A N 1
ATOM 719 C CA . LYS A 1 91 ? 6.493 -9.039 -6.119 1.00 93.12 91 LYS A CA 1
ATOM 720 C C . LYS A 1 91 ? 5.714 -7.764 -6.400 1.00 93.12 91 LYS A C 1
ATOM 722 O O . LYS A 1 91 ? 6.072 -6.705 -5.880 1.00 93.12 91 LYS A O 1
ATOM 727 N N . ASP A 1 92 ? 4.647 -7.889 -7.172 1.00 91.50 92 ASP A N 1
ATOM 728 C CA . ASP A 1 92 ? 3.730 -6.790 -7.441 1.00 91.50 92 ASP A CA 1
ATOM 729 C C . ASP A 1 92 ? 2.648 -6.694 -6.357 1.00 91.50 92 ASP A C 1
ATOM 731 O O . ASP A 1 92 ? 2.342 -7.657 -5.656 1.00 91.50 92 ASP A O 1
ATOM 735 N N . VAL A 1 93 ? 2.061 -5.506 -6.206 1.00 91.56 93 VAL A N 1
ATOM 736 C CA . VAL A 1 93 ? 0.882 -5.323 -5.353 1.00 91.56 93 VAL A CA 1
ATOM 737 C C . VAL A 1 93 ? -0.344 -5.822 -6.116 1.00 91.56 93 VAL A C 1
ATOM 739 O O . VAL A 1 93 ? -0.765 -5.196 -7.087 1.00 91.56 93 VAL A O 1
ATOM 742 N N . GLU A 1 94 ? -0.924 -6.933 -5.665 1.00 92.38 94 GLU A N 1
ATOM 743 C CA . GLU A 1 94 ? -2.031 -7.605 -6.369 1.00 92.38 94 GLU A CA 1
ATOM 744 C C . GLU A 1 94 ? -3.407 -7.394 -5.720 1.00 92.38 94 GLU A C 1
ATOM 746 O O . GLU A 1 94 ? -4.439 -7.568 -6.368 1.00 92.38 94 GLU A O 1
ATOM 751 N N . VAL A 1 95 ? -3.444 -7.001 -4.443 1.00 92.31 95 VAL A N 1
ATOM 752 C CA . VAL A 1 95 ? -4.685 -6.832 -3.673 1.00 92.31 95 VAL A CA 1
ATOM 753 C C . VAL A 1 95 ? -4.814 -5.395 -3.188 1.00 92.31 95 VAL A C 1
ATOM 755 O O . VAL A 1 95 ? -3.884 -4.828 -2.616 1.00 92.31 95 VAL A O 1
ATOM 758 N N . VAL A 1 96 ? -6.003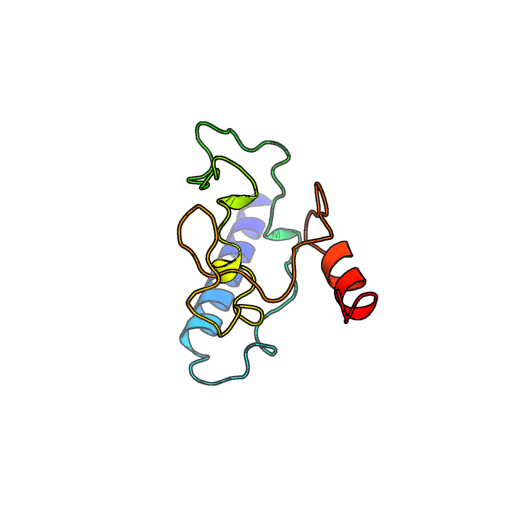 -4.818 -3.371 1.00 91.62 96 VAL A N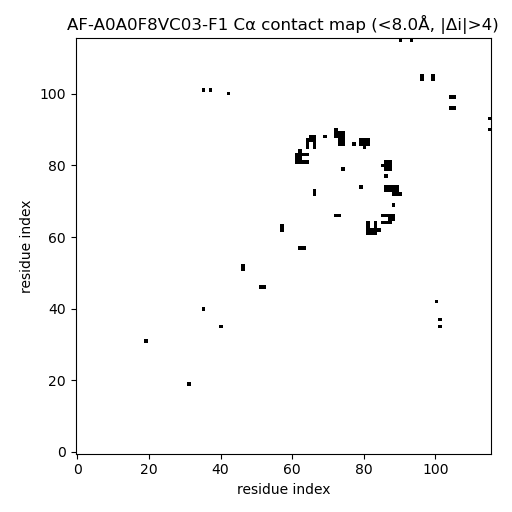 1
ATOM 759 C CA . VAL A 1 96 ? -6.358 -3.485 -2.878 1.00 91.62 96 VAL A CA 1
ATOM 760 C C . VAL A 1 96 ? -7.654 -3.545 -2.071 1.00 91.62 96 VAL A C 1
ATOM 762 O O . VAL A 1 96 ? -8.663 -4.072 -2.531 1.00 91.62 96 VAL A O 1
ATOM 765 N N . ASP A 1 97 ? -7.625 -2.989 -0.859 1.00 90.94 97 ASP A N 1
ATOM 766 C CA . ASP A 1 97 ? -8.792 -2.855 0.017 1.00 90.94 97 ASP A CA 1
ATOM 767 C C . ASP A 1 97 ? -9.254 -1.390 0.039 1.00 90.94 97 ASP A C 1
ATOM 769 O O . ASP A 1 97 ? -8.675 -0.530 0.715 1.00 90.94 97 ASP A O 1
ATOM 773 N N . ILE A 1 98 ? -10.279 -1.091 -0.762 1.00 87.75 98 ILE A N 1
ATOM 774 C CA . ILE A 1 98 ? -10.821 0.262 -0.903 1.00 87.75 98 ILE A CA 1
ATOM 775 C C . ILE A 1 98 ? -11.745 0.549 0.278 1.00 87.75 98 ILE A C 1
ATOM 777 O O . ILE A 1 98 ? -12.821 -0.029 0.407 1.00 87.75 98 ILE A O 1
ATOM 781 N N . GLY A 1 99 ? -11.342 1.500 1.119 1.00 82.56 99 GLY A N 1
ATOM 782 C CA . GLY A 1 99 ? -12.071 1.794 2.350 1.00 82.56 99 GLY A CA 1
ATOM 783 C C . GLY A 1 99 ? -11.748 0.815 3.482 1.00 82.56 99 GLY A C 1
ATOM 784 O O . GLY A 1 99 ? -12.609 0.551 4.317 1.00 82.56 99 GLY A O 1
ATOM 785 N N . CYS A 1 100 ? -10.495 0.347 3.557 1.00 82.06 100 CYS A N 1
ATOM 786 C CA . CYS A 1 100 ? -9.985 -0.619 4.545 1.00 82.06 100 CYS A CA 1
ATOM 787 C C . CYS A 1 100 ? -10.222 -0.252 6.024 1.00 82.06 100 CYS A C 1
ATOM 789 O O . CYS A 1 100 ? -10.076 -1.069 6.941 1.00 82.06 100 CYS A O 1
ATOM 791 N N . GLY A 1 101 ? -10.572 1.002 6.293 1.00 83.25 101 GLY A N 1
ATOM 792 C CA . GLY A 1 101 ? -10.918 1.497 7.607 1.00 83.25 101 GLY A CA 1
ATOM 793 C C . GLY A 1 101 ? -9.751 1.462 8.595 1.00 83.25 101 GLY A C 1
ATOM 794 O O . GLY A 1 101 ? -8.902 2.345 8.571 1.00 83.25 101 GLY A O 1
ATOM 795 N N . PHE A 1 102 ? -9.738 0.492 9.516 1.00 81.25 102 PHE A N 1
ATOM 796 C CA . PHE A 1 102 ? -8.594 0.253 10.420 1.00 81.25 102 PHE A CA 1
ATOM 797 C C . PHE A 1 102 ? -7.697 -0.906 9.959 1.00 81.25 102 PHE A C 1
ATOM 799 O O . PHE A 1 102 ? -6.823 -1.323 10.711 1.00 81.25 102 PHE A O 1
ATOM 806 N N . GLY A 1 103 ? -7.927 -1.448 8.759 1.00 85.88 103 GLY A N 1
ATOM 807 C CA . GLY A 1 103 ? -7.112 -2.510 8.169 1.00 85.88 103 GLY A CA 1
ATOM 808 C C . GLY A 1 103 ? -7.393 -3.913 8.710 1.00 85.88 103 GLY A C 1
ATOM 809 O O . GLY A 1 103 ? -6.592 -4.812 8.493 1.00 85.88 103 GLY A O 1
ATOM 810 N N . GLY A 1 104 ? -8.514 -4.131 9.409 1.00 88.25 104 GLY A N 1
ATOM 811 C CA . GLY A 1 104 ? -8.839 -5.442 9.988 1.00 88.25 104 GLY A CA 1
ATOM 812 C C . GLY A 1 104 ? -8.935 -6.558 8.942 1.00 88.25 104 GLY A C 1
ATOM 813 O O . GLY A 1 104 ? -8.462 -7.664 9.190 1.00 88.25 104 GLY A O 1
ATOM 814 N N . LEU A 1 105 ? -9.482 -6.251 7.760 1.00 90.00 105 LEU A N 1
ATOM 815 C CA . LEU A 1 105 ? -9.528 -7.189 6.640 1.00 90.00 105 LEU A CA 1
ATOM 816 C C . LEU A 1 105 ? -8.119 -7.519 6.132 1.00 90.00 105 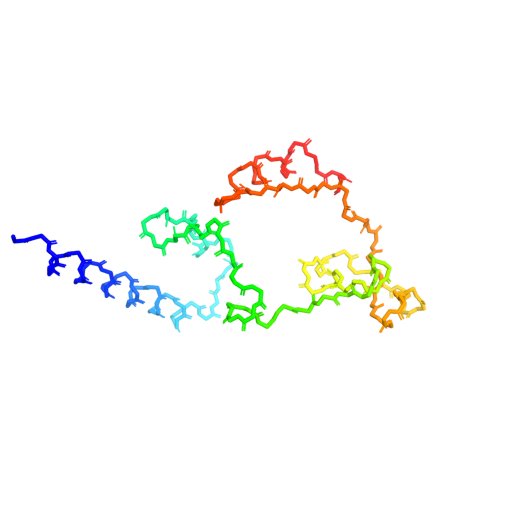LEU A C 1
ATOM 818 O O . LEU A 1 105 ? -7.781 -8.691 6.040 1.00 90.00 105 LEU A O 1
ATOM 822 N N . LEU A 1 106 ? -7.278 -6.511 5.880 1.00 90.88 106 LEU A N 1
ATOM 823 C CA . LEU A 1 106 ? -5.893 -6.707 5.431 1.00 90.88 106 LEU A CA 1
ATOM 824 C C . LEU A 1 106 ? -5.067 -7.554 6.414 1.00 90.88 106 LEU A C 1
ATOM 826 O O . LEU A 1 106 ? -4.353 -8.459 5.988 1.00 90.88 106 LEU A O 1
ATOM 830 N N . VAL A 1 107 ? -5.209 -7.318 7.725 1.00 90.38 107 VAL A N 1
ATOM 831 C CA . VAL A 1 107 ? -4.552 -8.135 8.764 1.00 90.38 107 VAL A CA 1
ATOM 832 C C . VAL A 1 107 ? -5.035 -9.587 8.718 1.00 90.38 107 VAL A C 1
ATOM 834 O O . VAL A 1 107 ? -4.232 -10.499 8.899 1.00 90.38 107 VAL A O 1
ATOM 837 N N . GLY A 1 108 ? -6.326 -9.814 8.458 1.00 92.50 108 GLY A N 1
ATOM 838 C CA . GLY A 1 108 ? -6.887 -11.157 8.295 1.00 92.50 108 GLY A CA 1
ATOM 839 C C . GLY A 1 108 ? -6.484 -11.845 6.985 1.00 92.50 108 GLY A C 1
ATOM 840 O O . GLY A 1 108 ? -6.304 -13.060 6.970 1.00 92.50 108 GLY A O 1
ATOM 841 N N . LEU A 1 109 ? -6.311 -11.085 5.899 1.00 92.44 109 LEU A N 1
ATOM 842 C CA . LEU A 1 109 ? -5.903 -11.604 4.590 1.00 92.44 109 LEU A CA 1
ATOM 843 C C . LEU A 1 109 ? -4.426 -12.004 4.553 1.00 92.44 109 LEU A C 1
ATOM 845 O O . LEU A 1 109 ? -4.099 -13.000 3.916 1.00 92.44 109 LEU A O 1
ATOM 849 N N . ALA A 1 110 ? -3.546 -11.283 5.251 1.00 91.06 110 ALA A N 1
ATOM 850 C CA . ALA A 1 110 ? -2.106 -11.550 5.242 1.00 91.06 110 ALA A CA 1
ATOM 851 C C . ALA A 1 110 ? -1.729 -13.028 5.517 1.00 91.06 110 ALA A C 1
ATOM 853 O O . ALA A 1 110 ? -0.996 -13.604 4.714 1.00 91.06 110 ALA A O 1
ATOM 854 N N . PRO A 1 111 ? -2.233 -13.699 6.577 1.00 93.31 111 PRO A N 1
ATOM 855 C CA . PRO A 1 111 ? -1.953 -15.120 6.790 1.00 93.31 111 PRO A CA 1
ATOM 856 C C . PRO A 1 111 ? -2.708 -16.053 5.829 1.00 93.31 111 PRO A C 1
ATOM 858 O O . PRO A 1 111 ? -2.274 -17.186 5.637 1.00 93.31 111 PRO A O 1
ATOM 861 N N . ALA A 1 112 ? -3.825 -15.614 5.238 1.00 94.69 112 ALA A N 1
ATOM 862 C CA . ALA A 1 112 ? -4.582 -16.406 4.265 1.00 94.69 112 ALA A CA 1
ATOM 863 C C . ALA A 1 112 ? -3.900 -16.449 2.884 1.00 94.69 112 ALA A C 1
ATOM 865 O O . ALA A 1 112 ? -4.085 -17.412 2.143 1.00 94.69 112 ALA A O 1
ATOM 866 N N . PHE A 1 113 ? -3.083 -15.440 2.566 1.00 92.25 113 PHE A N 1
ATOM 867 C CA . PHE A 1 113 ? -2.350 -15.308 1.305 1.00 92.25 113 PHE A CA 1
ATOM 868 C C . PHE A 1 113 ? -0.845 -15.067 1.548 1.00 92.25 113 PHE A C 1
ATOM 870 O O . PHE A 1 113 ? -0.316 -14.028 1.160 1.00 92.25 113 PHE A O 1
ATOM 877 N N . PRO A 1 114 ? -0.113 -16.012 2.170 1.00 88.44 114 PRO A N 1
ATOM 878 C CA . PRO A 1 114 ? 1.268 -15.788 2.620 1.00 88.44 114 PRO A CA 1
ATOM 879 C C . PRO A 1 114 ? 2.290 -15.687 1.476 1.00 88.44 114 PRO A C 1
ATOM 881 O O . PRO A 1 114 ? 3.411 -15.220 1.673 1.00 88.44 114 PRO A O 1
ATOM 884 N N . THR A 1 115 ? 1.933 -16.187 0.291 1.00 84.75 115 THR A N 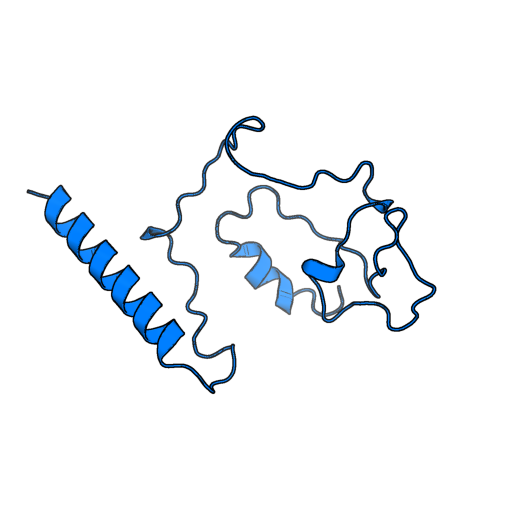1
ATOM 885 C CA . THR A 1 115 ? 2.797 -16.221 -0.895 1.00 84.75 115 THR A CA 1
ATOM 886 C C . THR A 1 115 ? 2.458 -15.154 -1.923 1.00 84.75 115 THR A C 1
ATOM 888 O O . THR A 1 115 ? 3.233 -15.013 -2.872 1.00 84.75 115 THR A O 1
ATOM 891 N N . HIS A 1 116 ? 1.371 -14.403 -1.731 1.00 70.56 116 HIS A N 1
ATOM 892 C CA . HIS A 1 116 ? 1.145 -13.167 -2.478 1.00 70.56 116 HIS A CA 1
ATOM 893 C C . HIS A 1 116 ? 2.088 -12.055 -1.991 1.00 70.56 116 HIS A C 1
ATOM 895 O O . HIS A 1 116 ? 2.830 -12.273 -0.998 1.00 70.56 116 HIS A O 1
#

pLDDT: mean 77.71, std 16.32, range [38.06, 96.69]

Foldseek 3Di:
DPPVVLVVVVVVVVVVLVVCVVPCPDDDPVPNPDQDDPSVDDDDPDDDPPPHDPDDDAPDPLLD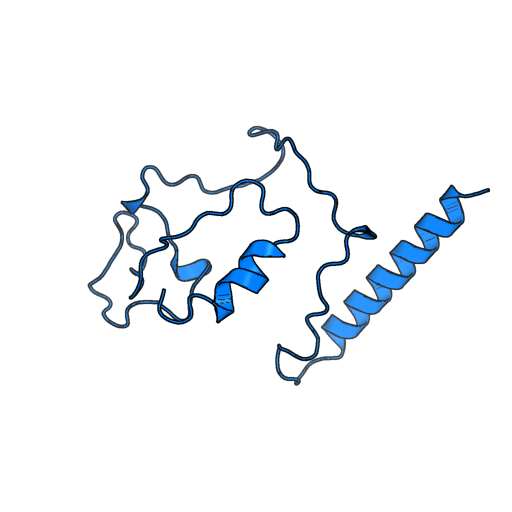ACCVVCVVFFDPDQVQAGPVSHTDGVDDDDDDDDCCPSVPVVVVVCVVCVPD

Sequence (116 aa):
MGAAAKRAKREEFRQKVAKVTTESGEGSPATVLQLPQKRYYRQRAHANPFSDHLLDYPLTPAHMDWSTHFPAFVNPDSTQKTLSGSRKLLKDVEVVDIGCGFGGLLVGLAPAFPTH

Radius of gyration: 19.03 Å; Cα contacts (8 Å, |Δi|>4): 58; chains: 1; bounding box: 40×37×47 Å

Nearest PDB structures (foldseek):
  8sf7-assembly1_4F  TM=1.658E-01  e=9.351E+00  Tetrahymena thermophila

Secondary structure (DSSP, 8-state):
--HHHHHHHHHHHHHHHHHHHHH-SS--TTTT-PPPPTTT----S---TTTS------SSGGG--GGGT-GGGB-S-TT-B-TTSPBPBSS------TT-TTSHHHHHHHHHSTT-

Mean predicted aligned error: 13.01 Å

Solvent-accessible surface area (backbone atoms only — not comparable to full-atom values): 7767 Å² total; per-residue (Å²): 136,68,67,66,62,56,50,53,63,48,52,54,48,52,50,51,52,51,50,52,66,72,69,59,86,81,70,70,79,77,83,74,65,69,77,89,55,71,92,81,53,80,84,66,97,67,76,49,86,88,77,65,64,96,69,87,78,56,94,42,82,62,36,50,66,56,39,84,80,43,60,92,40,46,40,87,55,83,83,50,50,33,79,66,67,39,58,29,56,73,65,80,90,86,80,82,71,90,81,46,80,90,37,64,63,59,65,59,43,47,78,76,45,72,84,108

InterPro domains:
  IPR003358 tRNA (guanine-N-7) methyltransferase, Trmb type [PS51625] (38-116)
  IPR003358 tRNA (guanine-N-7) methyltransferase, Trmb type [PTHR23417] (15-115)
  IPR029063 S-adenosyl-L-methionine-dependent methyltransferase superfamily [G3DSA:3.40.50.150] (64-116)
  IPR029063 S-adenosyl-L-methionine-dependent methyltransferase superfamily [SSF53335] (37-114)

Organism: NCBI:txid308745